Protein AF-A0A9D6T2X5-F1 (afdb_monomer)

Structure (mmCIF, N/CA/C/O backbone):
data_AF-A0A9D6T2X5-F1
#
_entry.id   AF-A0A9D6T2X5-F1
#
loop_
_atom_site.group_PDB
_atom_site.id
_atom_site.type_symbol
_atom_site.label_atom_id
_atom_site.label_alt_id
_atom_site.label_comp_id
_atom_site.label_asym_id
_atom_site.label_entity_id
_atom_site.label_seq_id
_atom_site.pdbx_PDB_ins_code
_atom_site.Cartn_x
_atom_site.Cartn_y
_atom_site.Cartn_z
_atom_site.occupancy
_atom_site.B_iso_or_equiv
_atom_site.auth_seq_id
_atom_site.auth_comp_id
_atom_site.auth_asym_id
_atom_site.auth_atom_id
_atom_site.pdbx_PDB_model_num
ATOM 1 N N . MET A 1 1 ? 42.613 9.025 -5.658 1.00 36.88 1 MET A N 1
ATOM 2 C CA . MET A 1 1 ? 41.159 9.106 -5.408 1.00 36.88 1 MET A CA 1
ATOM 3 C C . MET A 1 1 ? 40.794 7.861 -4.626 1.00 36.88 1 MET A C 1
ATOM 5 O O . MET A 1 1 ? 41.108 6.795 -5.135 1.00 36.88 1 MET A O 1
ATOM 9 N N . PRO A 1 2 ? 40.295 7.964 -3.385 1.00 34.78 2 PRO A N 1
ATOM 10 C CA . PRO A 1 2 ? 39.997 6.781 -2.594 1.00 34.78 2 PRO A CA 1
ATOM 11 C C . PRO A 1 2 ? 38.711 6.138 -3.120 1.00 34.78 2 PRO A C 1
ATOM 13 O O . PRO A 1 2 ? 37.698 6.815 -3.297 1.00 34.78 2 PRO A O 1
ATOM 16 N N . GLU A 1 3 ? 38.809 4.844 -3.408 1.00 39.25 3 GLU A N 1
ATOM 17 C CA . GLU A 1 3 ? 37.700 3.942 -3.699 1.00 39.25 3 GLU A CA 1
ATOM 18 C C . GLU A 1 3 ? 36.730 3.949 -2.514 1.00 39.25 3 GLU A C 1
ATOM 20 O O . GLU A 1 3 ? 37.114 3.687 -1.373 1.00 39.25 3 GLU A O 1
ATOM 25 N N . LEU A 1 4 ? 35.471 4.293 -2.778 1.00 42.03 4 LEU A N 1
ATOM 26 C CA . LEU A 1 4 ? 34.394 4.115 -1.817 1.00 42.03 4 LEU A CA 1
ATOM 27 C C . LEU A 1 4 ? 33.860 2.691 -1.984 1.00 42.03 4 LEU A C 1
ATOM 29 O O . LEU A 1 4 ? 33.017 2.433 -2.836 1.00 42.03 4 LEU A O 1
ATOM 33 N N . GLU A 1 5 ? 34.361 1.773 -1.158 1.00 43.25 5 GLU A N 1
ATOM 34 C CA . GLU A 1 5 ? 33.657 0.533 -0.827 1.00 43.25 5 GLU A CA 1
ATOM 35 C C . GLU A 1 5 ? 32.268 0.889 -0.268 1.00 43.25 5 GLU A C 1
ATOM 37 O O . GLU A 1 5 ? 32.157 1.588 0.743 1.00 43.25 5 GLU A O 1
ATOM 42 N N . GLY A 1 6 ? 31.194 0.446 -0.936 1.00 37.31 6 GLY A N 1
ATOM 43 C CA . GLY A 1 6 ? 29.872 1.026 -0.702 1.00 37.31 6 GLY A CA 1
ATOM 44 C C . GLY A 1 6 ? 28.657 0.188 -1.096 1.00 37.31 6 GLY A C 1
ATOM 45 O O . GLY A 1 6 ? 27.755 0.705 -1.736 1.00 37.31 6 GLY A O 1
ATOM 46 N N . THR A 1 7 ? 28.523 -1.021 -0.533 1.00 40.22 7 THR A N 1
ATOM 47 C CA . THR A 1 7 ? 27.241 -1.745 -0.331 1.00 40.22 7 THR A CA 1
ATOM 48 C C . THR A 1 7 ? 26.582 -2.343 -1.588 1.00 40.22 7 THR A C 1
ATOM 50 O O . THR A 1 7 ? 26.650 -1.791 -2.674 1.00 40.22 7 THR A O 1
ATOM 53 N N . GLY A 1 8 ? 25.898 -3.489 -1.455 1.00 48.00 8 GLY A N 1
ATOM 54 C CA . GLY A 1 8 ? 25.324 -4.291 -2.560 1.00 48.00 8 GLY A CA 1
ATOM 55 C C . GLY A 1 8 ? 24.258 -3.629 -3.462 1.00 48.00 8 GLY A C 1
ATOM 56 O O . GLY A 1 8 ? 23.512 -4.333 -4.146 1.00 48.00 8 GLY A O 1
ATOM 57 N N . GLY A 1 9 ? 24.148 -2.298 -3.455 1.00 53.38 9 GLY A N 1
ATOM 58 C CA . GLY A 1 9 ? 23.532 -1.514 -4.520 1.00 53.38 9 GLY A CA 1
ATOM 59 C C . GLY A 1 9 ? 24.382 -1.513 -5.792 1.00 53.38 9 GLY A C 1
ATOM 60 O O . GLY A 1 9 ? 23.822 -1.717 -6.867 1.00 53.38 9 GLY A O 1
ATOM 61 N N . ASP A 1 10 ? 25.708 -1.393 -5.679 1.00 62.25 10 ASP A N 1
ATOM 62 C CA . ASP A 1 10 ? 26.604 -1.231 -6.835 1.00 62.25 10 ASP A CA 1
ATOM 63 C C . ASP A 1 10 ? 26.553 -2.427 -7.790 1.00 62.25 10 ASP A C 1
ATOM 65 O O . ASP A 1 10 ? 26.394 -2.253 -8.993 1.00 62.25 10 ASP A O 1
ATOM 69 N N . GLU A 1 11 ? 26.542 -3.659 -7.277 1.00 70.81 11 GLU A N 1
ATOM 70 C CA . GLU A 1 11 ? 26.411 -4.854 -8.124 1.00 70.81 11 GLU A CA 1
ATOM 71 C C . GLU A 1 11 ? 25.080 -4.903 -8.888 1.00 70.81 11 GLU A C 1
ATOM 73 O O . GLU A 1 11 ? 25.030 -5.335 -10.042 1.00 70.81 11 GLU A O 1
ATOM 78 N N . LYS A 1 12 ? 23.982 -4.454 -8.265 1.00 69.75 12 LYS A N 1
ATOM 79 C CA . LYS A 1 12 ? 22.665 -4.418 -8.917 1.00 69.75 12 LYS A CA 1
ATOM 80 C C . LYS A 1 12 ? 22.595 -3.320 -9.969 1.00 69.75 12 LYS A C 1
ATOM 82 O O . LYS A 1 12 ? 21.988 -3.555 -11.013 1.00 69.75 12 LYS A O 1
ATOM 87 N N . TYR A 1 13 ? 23.204 -2.165 -9.706 1.00 71.50 13 TYR A N 1
ATOM 88 C CA . TYR A 1 13 ? 23.301 -1.072 -10.669 1.00 71.50 13 TYR A CA 1
ATOM 89 C C . TYR A 1 13 ? 24.177 -1.461 -11.858 1.00 71.50 13 TYR A C 1
ATOM 91 O O . TYR A 1 13 ? 23.723 -1.354 -12.991 1.00 71.50 13 TYR A O 1
ATOM 99 N N . VAL A 1 14 ? 25.348 -2.052 -11.621 1.00 79.44 14 VAL A N 1
ATOM 100 C CA . VAL A 1 14 ? 26.235 -2.553 -12.683 1.00 79.44 14 VAL A CA 1
ATOM 101 C C . VAL A 1 14 ? 25.545 -3.640 -13.516 1.00 79.44 14 VAL A C 1
ATOM 103 O O . VAL A 1 14 ? 25.600 -3.630 -14.746 1.00 79.44 14 VAL A O 1
ATOM 106 N N . ALA A 1 15 ? 24.828 -4.570 -12.876 1.00 82.50 15 ALA A N 1
ATOM 107 C CA . ALA A 1 15 ? 24.058 -5.590 -13.588 1.00 82.50 15 ALA A CA 1
ATOM 108 C C . ALA A 1 15 ? 22.872 -5.007 -14.378 1.00 82.50 15 ALA A C 1
ATOM 110 O O . ALA A 1 15 ? 22.488 -5.563 -15.411 1.00 82.50 15 ALA A O 1
ATOM 111 N N . TYR A 1 16 ? 22.272 -3.918 -13.892 1.00 81.25 16 TYR A N 1
ATOM 112 C CA . TYR A 1 16 ? 21.217 -3.189 -14.589 1.00 81.25 16 TYR A CA 1
ATOM 113 C C . TYR A 1 16 ? 21.772 -2.465 -15.816 1.00 81.25 16 TYR A C 1
ATOM 115 O O . TYR A 1 16 ? 21.277 -2.707 -16.913 1.00 81.25 16 TYR A O 1
ATOM 123 N N . GLU A 1 17 ? 22.829 -1.668 -15.658 1.00 83.62 17 GLU A N 1
ATOM 124 C CA . GLU A 1 17 ? 23.480 -0.946 -16.756 1.00 83.62 17 GLU A CA 1
ATOM 125 C C . GLU A 1 17 ? 23.936 -1.899 -17.855 1.00 83.62 17 GLU A C 1
ATOM 127 O O . GLU A 1 17 ? 23.656 -1.666 -19.029 1.00 83.62 17 GLU A O 1
ATOM 132 N N . LYS A 1 18 ? 24.535 -3.037 -17.482 1.00 86.50 18 LYS A N 1
ATOM 133 C CA . LYS A 1 18 ? 24.915 -4.074 -18.445 1.00 86.50 18 LYS A CA 1
ATOM 134 C C . LYS A 1 18 ? 23.712 -4.587 -19.245 1.00 86.50 18 LYS A C 1
ATOM 136 O O . LYS A 1 18 ? 23.790 -4.692 -20.464 1.00 86.50 18 LYS A O 1
ATOM 141 N N . LYS A 1 19 ? 22.585 -4.871 -18.582 1.00 84.69 19 LYS A N 1
ATOM 142 C CA . LYS A 1 19 ? 21.354 -5.319 -19.259 1.00 84.69 19 LYS A CA 1
ATOM 143 C C . LYS A 1 19 ? 20.727 -4.238 -20.131 1.00 84.69 19 LYS A C 1
ATOM 145 O O . LYS A 1 19 ? 20.149 -4.569 -21.159 1.00 84.69 19 LYS A O 1
ATOM 150 N N . VAL A 1 20 ? 20.794 -2.975 -19.720 1.00 85.81 20 VAL A N 1
ATOM 151 C CA . VAL A 1 20 ? 20.298 -1.851 -20.523 1.00 85.81 20 VAL A CA 1
ATOM 152 C C . VAL A 1 20 ? 21.162 -1.685 -21.770 1.00 85.81 20 VAL A C 1
ATOM 154 O O . VAL A 1 20 ? 20.612 -1.625 -22.865 1.00 85.81 20 VAL A O 1
ATOM 157 N N . ALA A 1 21 ? 22.488 -1.729 -21.631 1.00 86.62 21 ALA A N 1
ATOM 158 C CA . ALA A 1 21 ? 23.434 -1.634 -22.743 1.00 86.62 21 ALA A CA 1
ATOM 159 C C . ALA A 1 21 ? 23.305 -2.785 -23.763 1.00 86.62 21 ALA A C 1
ATOM 161 O O . ALA A 1 21 ? 23.607 -2.603 -24.938 1.00 86.62 21 ALA A O 1
ATOM 162 N N . GLU A 1 22 ? 22.826 -3.962 -23.345 1.00 89.06 22 GLU A N 1
ATOM 163 C CA . GLU A 1 22 ? 22.507 -5.077 -24.252 1.00 89.06 22 GLU A CA 1
ATOM 164 C C . GLU A 1 22 ? 21.254 -4.820 -25.115 1.00 89.06 22 GLU A C 1
ATOM 166 O O . GLU A 1 22 ? 21.098 -5.431 -26.173 1.00 89.06 22 GLU A O 1
ATOM 171 N N . ILE A 1 23 ? 20.342 -3.951 -24.667 1.00 87.94 23 ILE A N 1
ATOM 172 C CA . ILE A 1 23 ? 19.021 -3.734 -25.283 1.00 87.94 23 ILE A CA 1
ATOM 173 C C . ILE A 1 23 ? 18.960 -2.391 -26.027 1.00 87.94 23 ILE A C 1
ATOM 175 O O . ILE A 1 23 ? 18.290 -2.280 -27.056 1.00 87.94 23 ILE A O 1
ATOM 179 N N . VAL A 1 24 ? 19.626 -1.364 -25.499 1.00 88.44 24 VAL A N 1
ATOM 180 C CA . VAL A 1 24 ? 19.543 0.023 -25.964 1.00 88.44 24 VAL A CA 1
ATOM 181 C C . VAL A 1 24 ? 20.766 0.353 -26.830 1.00 88.44 24 VAL A C 1
ATOM 183 O O . VAL A 1 24 ? 21.895 0.185 -26.368 1.00 88.44 24 VAL A O 1
ATOM 186 N N . PRO A 1 25 ? 20.584 0.829 -28.078 1.00 87.81 25 PRO A N 1
ATOM 187 C CA . PRO A 1 25 ? 21.696 1.206 -28.945 1.00 87.81 25 PRO A CA 1
ATOM 188 C C . PRO A 1 25 ? 22.546 2.343 -28.350 1.00 87.81 25 PRO A C 1
ATOM 190 O O . PRO A 1 25 ? 21.984 3.282 -27.778 1.00 87.81 25 PRO A O 1
ATOM 193 N N . PRO A 1 26 ? 23.880 2.331 -28.539 1.00 85.19 26 P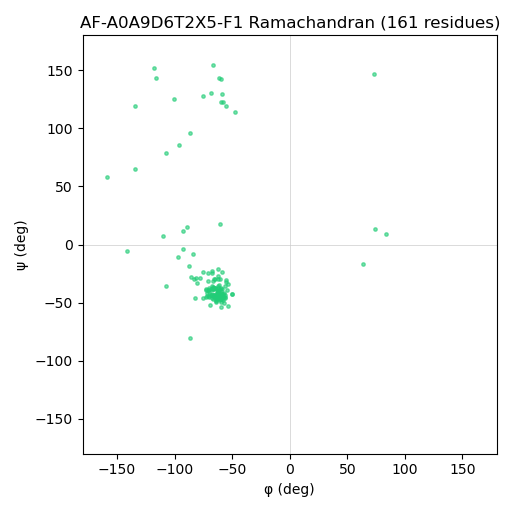RO A N 1
ATOM 194 C CA . PRO A 1 26 ? 24.736 3.433 -28.111 1.00 85.19 26 PRO A CA 1
ATOM 195 C C . PRO A 1 26 ? 24.316 4.742 -28.791 1.00 85.19 26 PRO A C 1
ATOM 197 O O . PRO A 1 26 ? 24.184 4.789 -30.013 1.00 85.19 26 PRO A O 1
ATOM 200 N N . GLY A 1 27 ? 24.121 5.805 -28.008 1.00 86.06 27 GLY A N 1
ATOM 201 C CA . GLY A 1 27 ? 23.728 7.123 -28.522 1.00 86.06 27 GLY A CA 1
ATOM 202 C C . GLY A 1 27 ? 22.226 7.313 -28.767 1.00 86.06 27 GLY A C 1
ATOM 203 O O . GLY A 1 27 ? 21.849 8.330 -29.345 1.00 86.06 27 GLY A O 1
ATOM 204 N N . ALA A 1 28 ? 21.374 6.375 -28.334 1.00 85.69 28 ALA A N 1
ATOM 205 C CA . ALA A 1 28 ? 19.928 6.587 -28.304 1.00 85.69 28 ALA A CA 1
ATOM 206 C C . ALA A 1 28 ? 19.567 7.792 -27.415 1.00 85.69 28 ALA A C 1
ATOM 208 O O . ALA A 1 28 ? 20.166 8.006 -26.361 1.00 85.69 28 ALA A O 1
ATOM 209 N N . SER A 1 29 ? 18.568 8.572 -27.828 1.00 91.69 29 SER A N 1
ATOM 210 C CA . SER A 1 29 ? 18.019 9.633 -26.975 1.00 91.69 29 SER A CA 1
ATOM 211 C C . SER A 1 29 ? 17.303 9.045 -25.749 1.00 91.69 29 SER A C 1
ATOM 213 O O . SER A 1 29 ? 16.762 7.942 -25.820 1.00 91.69 29 SER A O 1
ATOM 215 N N . GLU A 1 30 ? 17.196 9.796 -24.644 1.00 85.81 30 GLU A N 1
ATOM 216 C CA . GLU A 1 30 ? 16.472 9.352 -23.430 1.00 85.81 30 GLU A CA 1
ATOM 217 C C . GLU A 1 30 ? 15.026 8.902 -23.730 1.00 85.81 30 GLU A C 1
ATOM 219 O O . GLU A 1 30 ? 14.485 7.968 -23.125 1.00 85.81 30 GLU A O 1
ATOM 224 N N . MET A 1 31 ? 14.387 9.552 -24.710 1.00 87.06 31 MET A N 1
ATOM 225 C CA . MET A 1 31 ? 13.043 9.201 -25.162 1.00 87.06 31 MET A CA 1
ATOM 226 C C . MET A 1 31 ? 13.018 7.866 -25.922 1.00 87.06 31 MET A C 1
ATOM 228 O O . MET A 1 31 ? 12.070 7.091 -25.771 1.00 87.06 31 MET A O 1
ATOM 232 N N . GLU A 1 32 ? 14.027 7.587 -26.746 1.00 88.19 32 GLU A N 1
ATOM 233 C CA . GLU A 1 32 ? 14.157 6.311 -27.456 1.00 88.19 32 GLU A CA 1
ATOM 234 C C . GLU A 1 32 ? 14.485 5.173 -26.497 1.00 88.19 32 GLU A C 1
ATOM 236 O O . GLU A 1 32 ? 13.829 4.132 -26.561 1.00 88.19 32 GLU A O 1
ATOM 241 N N . GLU A 1 33 ? 15.408 5.392 -25.560 1.00 87.56 33 GLU A N 1
ATOM 242 C CA . GLU A 1 33 ? 15.716 4.452 -24.483 1.00 87.56 33 GLU A CA 1
ATOM 243 C C . GLU A 1 33 ? 14.443 4.067 -23.718 1.00 87.56 33 GLU A C 1
ATOM 245 O O . GLU A 1 33 ? 14.092 2.886 -23.634 1.00 87.56 33 GLU A O 1
ATOM 250 N N . SER A 1 34 ? 13.681 5.062 -23.255 1.00 87.12 34 SER A N 1
ATOM 251 C CA . SER A 1 34 ? 12.431 4.839 -22.520 1.00 87.12 34 SER A CA 1
ATOM 252 C C . SER A 1 34 ? 11.420 4.006 -23.318 1.00 87.12 34 SER A C 1
ATOM 254 O O . SER A 1 34 ? 10.780 3.101 -22.775 1.00 87.12 34 SER A O 1
ATOM 256 N N . ARG A 1 35 ? 11.277 4.268 -24.626 1.00 89.69 35 ARG A N 1
ATOM 257 C CA . ARG A 1 35 ? 10.369 3.509 -25.507 1.00 89.69 35 ARG A CA 1
ATOM 258 C C . ARG A 1 35 ? 10.832 2.070 -25.716 1.00 89.69 35 ARG A C 1
ATOM 260 O O . ARG A 1 35 ? 10.000 1.159 -25.700 1.00 89.69 35 ARG A O 1
ATOM 267 N N . ILE A 1 36 ? 12.131 1.862 -25.920 1.00 91.31 36 ILE A N 1
ATOM 268 C CA . ILE A 1 36 ? 12.725 0.535 -26.120 1.00 91.31 36 ILE A CA 1
ATOM 269 C C . ILE A 1 36 ? 12.550 -0.306 -24.851 1.00 91.31 36 ILE A C 1
ATOM 271 O O . ILE A 1 36 ? 12.021 -1.419 -24.922 1.00 91.31 36 ILE A O 1
ATOM 275 N N . LEU A 1 37 ? 12.899 0.249 -23.688 1.00 89.50 37 LEU A N 1
ATOM 276 C CA . LEU A 1 37 ? 12.762 -0.424 -22.397 1.00 89.50 37 LEU A CA 1
ATOM 277 C C . LEU A 1 37 ? 11.300 -0.741 -22.064 1.00 89.50 37 LEU A C 1
ATOM 279 O O . LEU A 1 37 ? 11.003 -1.851 -21.620 1.00 89.50 37 LEU A O 1
ATOM 283 N N . ALA A 1 38 ? 10.366 0.179 -22.332 1.00 88.38 38 ALA A N 1
ATOM 284 C CA . ALA A 1 38 ? 8.939 -0.072 -22.131 1.00 88.38 38 ALA A CA 1
ATOM 285 C C . ALA A 1 38 ? 8.432 -1.227 -23.009 1.00 88.38 38 ALA A C 1
ATOM 287 O O . ALA A 1 38 ? 7.722 -2.115 -22.529 1.00 88.38 38 ALA A O 1
ATOM 288 N N . ARG A 1 39 ? 8.826 -1.254 -24.289 1.00 91.81 39 ARG A N 1
ATOM 289 C CA . ARG A 1 39 ? 8.431 -2.312 -25.229 1.00 91.81 39 ARG A CA 1
ATOM 290 C C . ARG A 1 39 ? 8.974 -3.675 -24.811 1.00 91.81 39 ARG A C 1
ATOM 292 O O . ARG A 1 3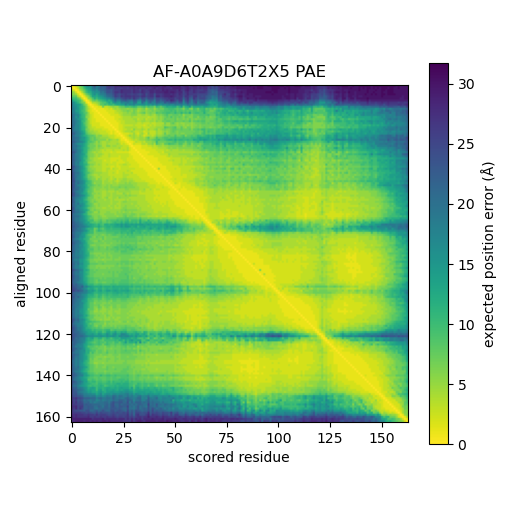9 ? 8.238 -4.662 -24.847 1.00 91.81 39 ARG A O 1
ATOM 299 N N . GLU A 1 40 ? 10.236 -3.729 -24.403 1.00 90.62 40 GLU A N 1
ATOM 300 C CA . GLU A 1 40 ? 10.868 -4.960 -23.929 1.00 90.62 40 GLU A CA 1
ATOM 301 C C . GLU A 1 40 ? 10.275 -5.419 -22.588 1.00 90.62 40 GLU A C 1
ATOM 303 O O . GLU A 1 40 ? 10.006 -6.605 -22.397 1.00 90.62 40 GLU A O 1
ATOM 308 N N . GLY A 1 41 ? 9.956 -4.481 -21.691 1.00 88.56 41 GLY A N 1
ATOM 309 C CA . GLY A 1 41 ? 9.229 -4.753 -20.453 1.00 88.56 41 GLY A CA 1
ATOM 310 C C . GLY A 1 41 ? 7.877 -5.420 -20.712 1.00 88.56 41 GLY A C 1
ATOM 311 O O . GLY A 1 41 ? 7.604 -6.487 -20.162 1.00 88.56 41 GLY A O 1
ATOM 312 N N . ILE A 1 42 ? 7.062 -4.853 -21.608 1.00 91.12 42 ILE A N 1
ATOM 313 C CA . ILE A 1 42 ? 5.765 -5.431 -21.997 1.00 91.12 42 ILE A CA 1
ATOM 314 C C . ILE A 1 42 ? 5.951 -6.825 -22.602 1.00 91.12 42 ILE A C 1
ATOM 316 O O . ILE A 1 42 ? 5.249 -7.760 -22.214 1.00 91.12 42 ILE A O 1
ATOM 320 N N . ARG A 1 43 ? 6.922 -6.999 -23.509 1.00 92.56 43 ARG A N 1
ATOM 321 C CA . ARG A 1 43 ? 7.217 -8.304 -24.117 1.00 92.56 43 ARG A CA 1
ATOM 322 C C . ARG A 1 43 ? 7.525 -9.362 -23.054 1.00 92.56 43 ARG A C 1
ATOM 324 O O . ARG A 1 43 ? 6.982 -10.461 -23.126 1.00 92.56 43 ARG A O 1
ATOM 331 N N . ARG A 1 44 ? 8.347 -9.035 -22.052 1.00 89.38 44 ARG A N 1
ATOM 332 C CA . ARG A 1 44 ? 8.690 -9.957 -20.956 1.00 89.38 44 ARG A CA 1
ATOM 333 C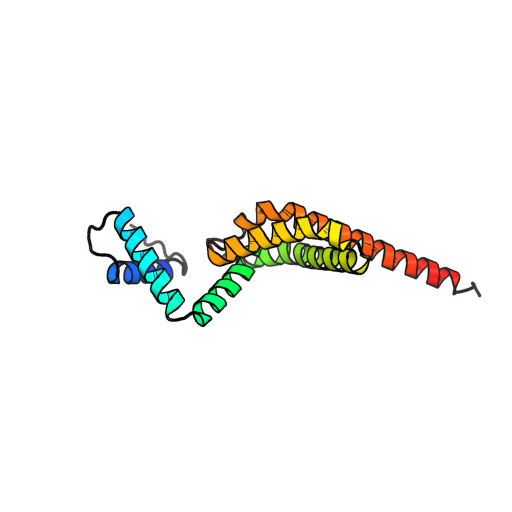 C . ARG A 1 44 ? 7.504 -10.279 -20.055 1.00 89.38 44 ARG A C 1
ATOM 335 O O . ARG A 1 44 ? 7.377 -11.423 -19.630 1.00 89.38 44 ARG A O 1
ATOM 342 N N . ILE A 1 45 ? 6.631 -9.307 -19.788 1.00 90.88 45 ILE A N 1
ATOM 343 C CA . ILE A 1 45 ? 5.399 -9.531 -19.014 1.00 90.88 45 ILE A CA 1
ATOM 344 C C . ILE A 1 45 ? 4.491 -10.526 -19.741 1.00 90.88 45 ILE A C 1
ATOM 346 O O . ILE A 1 45 ? 4.010 -11.472 -19.124 1.00 90.88 45 ILE A O 1
ATOM 350 N N . VAL A 1 46 ? 4.306 -10.347 -21.053 1.00 93.56 46 VAL A N 1
ATOM 351 C CA . VAL A 1 46 ? 3.488 -11.246 -21.882 1.00 93.56 46 VAL A CA 1
ATOM 352 C C . VAL A 1 46 ? 4.120 -12.638 -21.995 1.00 93.56 46 VAL A C 1
ATOM 354 O O . VAL A 1 46 ? 3.405 -13.634 -21.937 1.00 93.56 46 VAL A O 1
ATOM 357 N N . ALA A 1 47 ? 5.449 -12.727 -22.106 1.00 94.62 47 ALA A N 1
ATOM 358 C CA . ALA A 1 47 ? 6.163 -14.003 -22.174 1.00 94.62 47 ALA A CA 1
ATOM 359 C C . ALA A 1 47 ? 6.171 -14.772 -20.837 1.00 94.62 47 ALA A C 1
ATOM 361 O O . ALA A 1 47 ? 6.173 -16.003 -20.830 1.00 94.62 47 ALA A O 1
ATOM 362 N N . HIS A 1 48 ? 6.170 -14.066 -19.701 1.00 93.06 48 HIS A N 1
ATOM 363 C CA . HIS A 1 48 ? 6.280 -14.656 -18.363 1.00 93.06 48 HIS A CA 1
ATOM 364 C C . HIS A 1 48 ? 5.256 -14.068 -17.374 1.00 93.06 48 HIS A C 1
ATOM 366 O O . HIS A 1 48 ? 5.640 -13.463 -16.363 1.00 93.06 48 HIS A O 1
ATOM 372 N N . PRO A 1 49 ? 3.946 -14.288 -17.593 1.00 91.94 49 PRO A N 1
ATOM 373 C CA . PRO A 1 49 ? 2.892 -13.662 -16.794 1.00 91.94 49 PRO A CA 1
ATOM 3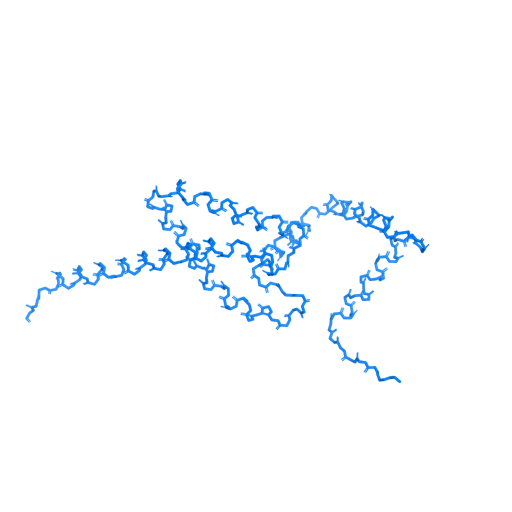74 C C . PRO A 1 49 ? 2.972 -14.049 -15.313 1.00 91.94 49 PRO A C 1
ATOM 376 O O . PRO A 1 49 ? 2.829 -13.199 -14.438 1.00 91.94 49 PRO A O 1
ATOM 379 N N . LEU A 1 50 ? 3.291 -15.311 -15.007 1.00 93.19 50 LEU A N 1
ATOM 380 C CA . LEU A 1 50 ? 3.425 -15.772 -13.622 1.00 93.19 50 LEU A CA 1
ATOM 381 C C . LEU A 1 50 ? 4.618 -15.118 -12.904 1.00 93.19 50 LEU A C 1
ATOM 383 O O . LEU A 1 50 ? 4.532 -14.788 -11.720 1.00 93.19 50 LEU A O 1
ATOM 387 N N . GLY A 1 51 ? 5.718 -14.887 -13.627 1.00 90.06 51 GLY A N 1
ATOM 388 C CA . GLY A 1 51 ? 6.878 -14.167 -13.103 1.00 90.06 51 GLY A CA 1
ATOM 389 C C . GLY A 1 51 ? 6.527 -12.722 -12.753 1.00 90.06 51 GLY A C 1
ATOM 390 O O . GLY A 1 51 ? 6.917 -12.229 -11.693 1.00 90.06 51 GLY A O 1
ATOM 391 N N . TYR A 1 52 ? 5.719 -12.076 -13.595 1.00 89.06 52 TYR A N 1
ATOM 392 C CA . TYR A 1 52 ? 5.211 -10.738 -13.323 1.00 89.06 52 TYR A CA 1
ATOM 393 C C . TYR A 1 52 ? 4.259 -10.703 -12.123 1.00 89.06 52 TYR A C 1
ATOM 395 O O . TYR A 1 52 ? 4.423 -9.850 -11.257 1.00 89.06 52 TYR A O 1
ATOM 403 N N . VAL A 1 53 ? 3.326 -11.654 -12.007 1.00 90.62 53 VAL A N 1
ATOM 404 C CA . VAL A 1 53 ? 2.433 -11.755 -10.838 1.00 90.62 53 VAL A CA 1
ATOM 405 C C . VAL A 1 53 ? 3.242 -11.912 -9.550 1.00 90.62 53 VAL A C 1
ATOM 407 O O . VAL A 1 53 ? 2.998 -11.198 -8.579 1.00 90.62 53 VAL A O 1
ATOM 410 N N . ARG A 1 54 ? 4.264 -12.777 -9.539 1.00 90.62 54 ARG A N 1
ATOM 411 C CA . ARG A 1 54 ? 5.162 -12.924 -8.383 1.00 90.62 54 ARG A CA 1
ATOM 412 C C . ARG A 1 54 ? 5.862 -11.608 -8.040 1.00 90.62 54 ARG A C 1
ATOM 414 O O . ARG A 1 54 ? 5.931 -11.242 -6.868 1.00 90.62 54 ARG A O 1
ATOM 421 N N . LEU A 1 55 ? 6.362 -10.890 -9.045 1.00 88.38 55 LEU A N 1
ATOM 422 C CA . LEU A 1 55 ? 6.996 -9.587 -8.851 1.00 88.38 55 LEU A CA 1
ATOM 423 C C . LEU A 1 55 ? 6.007 -8.552 -8.297 1.00 88.38 55 LEU A C 1
ATOM 425 O O . LEU A 1 55 ? 6.350 -7.832 -7.362 1.00 88.38 55 LEU A O 1
ATOM 429 N N . ALA A 1 56 ? 4.786 -8.505 -8.830 1.00 87.94 56 ALA A N 1
ATOM 430 C CA . ALA A 1 56 ? 3.721 -7.626 -8.363 1.00 87.94 56 ALA A CA 1
ATOM 431 C C . ALA A 1 56 ? 3.343 -7.924 -6.906 1.00 87.94 56 ALA A C 1
ATOM 433 O O . ALA A 1 56 ? 3.179 -6.992 -6.129 1.00 87.94 56 ALA A O 1
ATOM 434 N N . MET A 1 57 ? 3.301 -9.194 -6.490 1.00 89.12 57 MET A N 1
ATOM 435 C CA . MET A 1 57 ? 3.062 -9.569 -5.089 1.00 89.12 57 MET A CA 1
ATOM 436 C C . MET A 1 57 ? 4.194 -9.109 -4.164 1.00 89.12 57 MET A C 1
ATOM 438 O O . MET A 1 57 ? 3.938 -8.546 -3.101 1.00 89.12 57 MET A O 1
ATOM 442 N N . VAL A 1 58 ? 5.454 -9.278 -4.578 1.00 89.44 58 VAL A N 1
ATOM 443 C CA . VAL A 1 58 ? 6.606 -8.761 -3.818 1.00 89.44 58 VAL A CA 1
ATOM 444 C C . VAL A 1 58 ? 6.534 -7.238 -3.703 1.00 89.44 58 VAL A C 1
ATOM 446 O O . VAL A 1 58 ? 6.739 -6.690 -2.621 1.00 89.44 58 VAL A O 1
ATOM 449 N N . LYS A 1 59 ? 6.193 -6.547 -4.794 1.00 87.88 59 LYS A N 1
ATOM 450 C CA . LYS A 1 59 ? 5.969 -5.098 -4.817 1.00 87.88 59 LYS A CA 1
ATOM 451 C C . LYS A 1 59 ? 4.798 -4.680 -3.920 1.00 87.88 59 LYS A C 1
ATOM 453 O O . LYS A 1 59 ? 4.928 -3.718 -3.177 1.00 87.88 59 LYS A O 1
ATOM 458 N N . ALA A 1 60 ? 3.695 -5.422 -3.922 1.00 88.00 60 ALA A N 1
ATOM 459 C CA . ALA A 1 60 ? 2.523 -5.156 -3.091 1.00 88.00 60 ALA A CA 1
ATOM 460 C C . ALA A 1 60 ? 2.842 -5.247 -1.593 1.00 88.00 60 ALA A C 1
ATOM 462 O O . ALA A 1 60 ? 2.319 -4.472 -0.798 1.00 88.00 60 ALA A O 1
ATOM 463 N N . VAL A 1 61 ? 3.725 -6.164 -1.203 1.00 89.00 61 VAL A N 1
ATOM 464 C CA . VAL A 1 61 ? 4.201 -6.279 0.178 1.00 89.00 61 VAL A CA 1
ATOM 465 C C . VAL A 1 61 ? 5.206 -5.160 0.493 1.00 89.00 61 VAL A C 1
ATOM 467 O O . VAL A 1 61 ? 5.051 -4.453 1.489 1.00 89.00 61 VAL A O 1
ATOM 470 N N . ARG A 1 62 ? 6.170 -4.906 -0.406 1.00 88.00 62 ARG A N 1
ATOM 471 C CA . ARG A 1 62 ? 7.139 -3.798 -0.290 1.00 88.00 62 ARG A CA 1
ATOM 472 C C . ARG A 1 62 ? 6.494 -2.412 -0.310 1.00 88.00 62 ARG A C 1
ATOM 474 O O . ARG A 1 62 ? 7.101 -1.476 0.190 1.00 88.00 62 ARG A O 1
ATOM 481 N N . PHE A 1 63 ? 5.279 -2.253 -0.826 1.00 88.69 63 PHE A N 1
ATOM 482 C CA . PHE A 1 63 ? 4.538 -0.991 -0.765 1.00 88.69 63 PHE A CA 1
ATOM 483 C C . PHE A 1 63 ? 4.379 -0.472 0.669 1.00 88.69 63 PHE A C 1
ATOM 485 O O . PHE A 1 63 ? 4.352 0.734 0.882 1.00 88.69 63 PHE A O 1
ATOM 492 N N . TRP A 1 64 ? 4.307 -1.369 1.653 1.00 89.31 64 TRP A N 1
ATOM 493 C CA . TRP A 1 64 ? 4.069 -0.988 3.041 1.00 89.31 64 TRP A CA 1
ATOM 494 C C . TRP A 1 64 ? 5.343 -0.618 3.810 1.00 89.31 64 TRP A C 1
ATOM 496 O O . TRP A 1 64 ? 5.271 0.180 4.735 1.00 89.31 64 TRP A O 1
ATOM 506 N N . TYR A 1 65 ? 6.506 -1.169 3.449 1.00 87.88 65 TYR A N 1
ATOM 507 C CA . TYR A 1 65 ? 7.739 -0.997 4.239 1.00 87.88 65 TYR A CA 1
ATOM 508 C C . TYR A 1 65 ? 9.028 -0.826 3.419 1.00 87.88 65 TYR A C 1
ATOM 510 O O . TYR A 1 65 ? 10.093 -0.590 3.982 1.00 87.88 65 TYR A O 1
ATOM 518 N N . GLY A 1 66 ? 8.971 -0.963 2.095 1.00 84.19 66 GLY A N 1
ATOM 519 C CA . GLY A 1 66 ? 10.137 -0.935 1.215 1.00 84.19 66 GLY A CA 1
ATOM 520 C C . GLY A 1 66 ? 10.790 0.447 1.154 1.00 84.19 66 GLY A C 1
ATOM 521 O O . GLY A 1 66 ? 10.121 1.444 0.892 1.00 84.19 66 GLY A O 1
ATOM 522 N N . SER A 1 67 ? 12.109 0.509 1.337 1.00 80.62 67 SER A N 1
ATOM 523 C CA . SER A 1 67 ? 12.895 1.751 1.259 1.00 80.62 67 SER A CA 1
ATOM 524 C C . SER A 1 67 ? 13.926 1.695 0.132 1.00 80.62 67 SER A C 1
ATOM 526 O O . SER A 1 67 ? 14.431 0.611 -0.157 1.00 80.62 67 SER A O 1
ATOM 528 N N . ASP A 1 68 ? 14.300 2.850 -0.432 1.00 71.00 68 ASP A N 1
ATOM 529 C CA . ASP A 1 68 ? 15.283 2.959 -1.529 1.00 71.00 68 ASP A CA 1
ATOM 530 C C . ASP A 1 68 ? 16.633 2.293 -1.190 1.00 71.00 68 ASP A C 1
ATOM 532 O O . ASP A 1 68 ? 17.224 1.618 -2.026 1.00 71.00 68 ASP A O 1
ATOM 536 N N . SER A 1 69 ? 17.100 2.419 0.056 1.00 72.06 69 SER A N 1
ATOM 537 C CA . SER A 1 69 ? 18.401 1.896 0.499 1.00 72.06 69 SER A CA 1
ATOM 538 C C . SER A 1 69 ? 18.356 0.487 1.100 1.00 72.06 69 SER A C 1
ATOM 540 O O . SER A 1 69 ? 19.388 -0.027 1.523 1.00 72.06 69 SER A O 1
ATOM 542 N N . GLY A 1 70 ? 17.173 -0.123 1.243 1.00 72.81 70 GLY A N 1
ATOM 543 C CA . GLY A 1 70 ? 16.972 -1.381 1.983 1.00 72.81 70 GLY A CA 1
ATOM 544 C C . GLY A 1 70 ? 17.280 -1.337 3.496 1.00 72.81 70 GLY A C 1
ATOM 545 O O . GLY A 1 70 ? 16.831 -2.204 4.242 1.00 72.81 70 GLY A O 1
ATOM 546 N N . ARG A 1 71 ? 18.006 -0.319 3.979 1.00 78.25 71 ARG A N 1
ATOM 547 C CA . ARG A 1 71 ? 18.565 -0.233 5.339 1.00 78.25 71 ARG A CA 1
ATOM 548 C C . ARG A 1 71 ? 17.511 -0.129 6.440 1.00 78.25 71 ARG A C 1
ATOM 550 O O . ARG A 1 71 ? 17.751 -0.582 7.554 1.00 78.25 71 ARG A O 1
ATOM 557 N N . TYR A 1 72 ? 16.361 0.467 6.137 1.00 82.31 72 TYR A N 1
ATOM 558 C CA . TYR A 1 72 ? 15.310 0.745 7.120 1.00 82.31 72 TYR A CA 1
ATOM 559 C C . TYR A 1 72 ? 14.060 -0.116 6.933 1.00 82.31 72 TYR A C 1
ATOM 561 O O . TYR A 1 72 ? 13.075 0.097 7.634 1.00 82.31 72 TYR A O 1
ATOM 569 N N . GLU A 1 73 ? 14.084 -1.104 6.032 1.00 86.25 73 GLU A N 1
ATOM 570 C CA . GLU A 1 73 ? 12.903 -1.922 5.721 1.00 86.25 73 GLU A CA 1
ATOM 571 C C . GLU A 1 73 ? 12.360 -2.656 6.948 1.00 86.25 73 GLU A C 1
ATOM 573 O O . GLU A 1 73 ? 11.153 -2.658 7.170 1.00 86.25 73 GLU A O 1
ATOM 578 N N . LEU A 1 74 ? 13.239 -3.222 7.782 1.00 86.38 74 LEU A N 1
ATOM 579 C CA . LEU A 1 74 ? 12.822 -3.915 9.003 1.00 86.38 74 LEU A CA 1
ATOM 580 C C . LEU A 1 74 ? 12.193 -2.952 10.018 1.00 86.38 74 LEU A C 1
ATOM 582 O O . LEU A 1 74 ? 11.156 -3.258 10.596 1.00 86.38 74 LEU A O 1
ATOM 586 N N . PHE A 1 75 ? 12.798 -1.779 10.218 1.00 88.06 75 PHE A N 1
ATOM 587 C CA . PHE A 1 75 ? 12.273 -0.770 11.139 1.00 88.06 75 PHE A CA 1
ATOM 588 C C . PHE A 1 75 ? 10.903 -0.254 10.679 1.00 88.06 75 PHE A C 1
ATOM 590 O O . PHE A 1 75 ? 9.962 -0.210 11.469 1.00 88.06 75 PHE A O 1
ATOM 597 N N . LEU A 1 76 ? 10.772 0.066 9.387 1.00 88.38 76 LEU A N 1
ATOM 598 C CA . LEU A 1 76 ? 9.501 0.465 8.788 1.00 88.38 76 LEU A CA 1
ATOM 599 C C . LEU A 1 76 ? 8.460 -0.647 8.920 1.00 88.38 76 LEU A C 1
ATOM 601 O O . LEU A 1 76 ? 7.341 -0.370 9.333 1.00 88.38 76 LEU A O 1
ATOM 605 N N . ALA A 1 77 ? 8.826 -1.902 8.649 1.00 89.44 77 ALA A N 1
ATOM 606 C CA . ALA A 1 77 ? 7.921 -3.035 8.795 1.00 89.44 77 ALA A CA 1
ATOM 607 C C . ALA A 1 77 ? 7.419 -3.184 10.239 1.00 89.44 77 ALA A C 1
ATOM 609 O O . ALA A 1 77 ? 6.220 -3.345 10.444 1.00 89.44 77 ALA A O 1
ATOM 610 N N . LEU A 1 78 ? 8.299 -3.071 11.238 1.00 92.06 78 LEU A N 1
ATOM 611 C CA . LEU A 1 78 ? 7.927 -3.182 12.652 1.00 92.06 78 LEU A CA 1
ATOM 612 C C . LEU A 1 78 ? 7.004 -2.051 13.118 1.00 92.06 78 LEU A C 1
ATOM 614 O O . LEU A 1 78 ? 6.090 -2.303 13.897 1.00 92.06 78 LEU A O 1
ATOM 618 N N . MET A 1 79 ? 7.211 -0.824 12.639 1.00 91.25 79 MET A N 1
ATOM 619 C CA . MET A 1 79 ? 6.334 0.310 12.959 1.00 91.25 79 MET A CA 1
ATOM 620 C C . MET A 1 79 ? 4.985 0.217 12.238 1.00 91.25 79 MET A C 1
ATOM 622 O O . MET A 1 79 ? 3.937 0.529 12.801 1.00 91.25 79 MET A O 1
ATOM 626 N N . GLN A 1 80 ? 5.004 -0.231 10.985 1.00 91.56 80 GLN A N 1
ATOM 627 C CA . GLN A 1 80 ? 3.837 -0.253 10.115 1.00 91.56 80 GLN A CA 1
ATOM 628 C C . GLN A 1 80 ? 2.918 -1.450 10.395 1.00 91.56 80 GLN A C 1
ATOM 630 O O . GLN A 1 80 ? 1.696 -1.347 10.267 1.00 91.56 80 GLN A O 1
ATOM 635 N N . PHE A 1 81 ? 3.490 -2.591 10.785 1.00 93.44 81 PHE A N 1
ATOM 636 C CA . PHE A 1 81 ? 2.759 -3.843 10.960 1.00 93.44 81 PHE A CA 1
ATOM 637 C C . PHE A 1 81 ? 1.624 -3.756 11.996 1.00 93.44 81 PHE A C 1
ATOM 639 O O . PHE A 1 81 ? 0.510 -4.147 11.646 1.00 93.44 81 PHE A O 1
ATOM 646 N N . PRO A 1 82 ? 1.813 -3.196 13.210 1.00 94.88 82 PRO A N 1
ATOM 647 C CA . PRO A 1 82 ? 0.725 -3.047 14.177 1.00 94.88 82 PRO A CA 1
ATOM 648 C C . PRO A 1 82 ? -0.431 -2.197 13.644 1.00 94.88 82 PRO A C 1
ATOM 650 O O . PRO A 1 82 ? -1.595 -2.540 13.843 1.00 94.88 82 PRO A O 1
ATOM 653 N N . ILE A 1 83 ? -0.118 -1.120 12.916 1.00 95.06 83 ILE A N 1
ATOM 654 C CA . ILE A 1 83 ? -1.118 -0.219 12.332 1.00 95.06 83 ILE A CA 1
ATOM 655 C C . ILE A 1 83 ? -1.924 -0.954 11.259 1.00 95.06 83 ILE A C 1
ATOM 657 O O . ILE A 1 83 ? -3.151 -0.879 11.253 1.00 95.06 83 ILE A O 1
ATOM 661 N N . LEU A 1 84 ? -1.259 -1.707 10.377 1.00 94.75 84 LEU A N 1
ATOM 662 C CA . LEU A 1 84 ? -1.933 -2.499 9.346 1.00 94.75 84 LEU A CA 1
ATOM 663 C C . LEU A 1 84 ? -2.778 -3.622 9.943 1.00 94.75 84 LEU A C 1
ATOM 665 O O . LEU A 1 84 ? -3.916 -3.812 9.520 1.00 94.75 84 LEU A O 1
ATOM 669 N N . ALA A 1 85 ? -2.250 -4.337 10.937 1.00 95.12 85 ALA A N 1
ATOM 670 C CA . ALA A 1 85 ? -2.967 -5.407 11.619 1.00 95.12 85 ALA A CA 1
ATOM 671 C C . ALA A 1 85 ? -4.244 -4.878 12.289 1.00 95.12 85 ALA A C 1
ATOM 673 O O . ALA A 1 85 ? -5.324 -5.436 12.089 1.00 95.12 85 ALA A O 1
ATOM 674 N N . MET A 1 86 ? -4.146 -3.760 13.017 1.00 95.25 86 MET A N 1
ATOM 675 C CA . MET A 1 86 ? -5.309 -3.111 13.626 1.00 95.25 86 MET A CA 1
ATOM 676 C C . MET A 1 86 ? -6.263 -2.534 12.576 1.00 95.25 86 MET A C 1
ATOM 678 O O . MET A 1 86 ? -7.476 -2.641 12.738 1.00 95.25 86 MET A O 1
ATOM 682 N N . GLY A 1 87 ? -5.751 -1.966 11.480 1.00 96.00 87 GLY A N 1
ATOM 683 C CA . GLY A 1 87 ? -6.562 -1.444 10.378 1.00 96.00 87 GLY A CA 1
ATOM 684 C C . GLY A 1 87 ? -7.406 -2.525 9.704 1.00 96.00 87 GLY A C 1
ATOM 685 O O . GLY A 1 87 ? -8.606 -2.340 9.497 1.00 96.00 87 GLY A O 1
ATOM 686 N N . LEU A 1 88 ? -6.803 -3.684 9.426 1.00 95.81 88 LEU A N 1
ATOM 687 C CA . LEU A 1 88 ? -7.504 -4.853 8.890 1.00 95.81 88 LEU A CA 1
ATOM 688 C C . LEU A 1 88 ? -8.549 -5.384 9.873 1.00 95.81 88 LEU A C 1
ATOM 690 O O . LEU A 1 88 ? -9.675 -5.679 9.471 1.00 95.81 88 LEU A O 1
ATOM 694 N N . LEU A 1 89 ? -8.205 -5.462 11.159 1.00 95.88 89 LEU A N 1
ATOM 695 C CA . LEU A 1 89 ? -9.135 -5.900 12.193 1.00 95.88 89 LEU A CA 1
ATOM 696 C C . LEU A 1 89 ? -10.336 -4.954 12.316 1.00 95.88 89 LEU A C 1
ATOM 698 O O . LEU A 1 89 ? -11.478 -5.410 12.326 1.00 95.88 89 LEU A O 1
ATOM 702 N N . GLY A 1 90 ? -10.101 -3.641 12.346 1.00 96.06 90 GLY A N 1
ATOM 703 C CA . GLY A 1 90 ? -11.161 -2.637 12.397 1.00 96.06 90 GLY A CA 1
ATOM 704 C C . GLY A 1 90 ? -12.068 -2.668 11.169 1.00 96.06 90 GLY A C 1
ATOM 705 O O . GLY A 1 90 ? -13.290 -2.603 11.311 1.00 96.06 90 GLY A O 1
ATOM 706 N N . ALA A 1 91 ? -11.501 -2.858 9.973 1.00 95.75 91 ALA A N 1
ATOM 707 C CA . ALA A 1 91 ? -12.285 -3.081 8.760 1.00 95.75 91 ALA A CA 1
ATOM 708 C C . ALA A 1 91 ? -13.155 -4.346 8.868 1.00 95.75 91 ALA A C 1
ATOM 710 O O . ALA A 1 91 ? -14.350 -4.296 8.570 1.00 95.75 91 ALA A O 1
ATOM 711 N N . GLY A 1 92 ? -12.584 -5.454 9.350 1.00 96.06 92 GLY A N 1
ATOM 712 C CA . GLY A 1 92 ? -13.299 -6.712 9.567 1.00 96.06 92 GLY A CA 1
ATOM 713 C C . GLY A 1 92 ? -14.460 -6.573 10.555 1.00 96.06 92 GLY A C 1
ATOM 714 O O . GLY A 1 92 ? -15.576 -6.99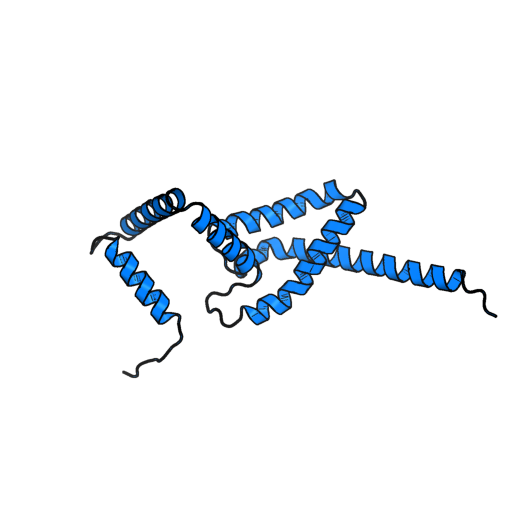4 10.253 1.00 96.06 92 GLY A O 1
ATOM 715 N N . ILE A 1 93 ? -14.237 -5.911 11.695 1.00 94.94 93 ILE A N 1
ATOM 716 C CA . ILE A 1 93 ? -15.279 -5.638 12.698 1.00 94.94 93 ILE A CA 1
ATOM 717 C C . ILE A 1 93 ? -16.385 -4.754 12.110 1.00 94.94 93 ILE A C 1
ATOM 719 O O . ILE A 1 93 ? -17.568 -5.037 12.309 1.00 94.94 93 ILE A O 1
ATOM 723 N N . ALA A 1 94 ? -16.027 -3.700 11.369 1.00 94.56 94 ALA A N 1
ATOM 724 C CA . ALA A 1 94 ? -17.007 -2.808 10.755 1.00 94.56 94 ALA A CA 1
ATOM 725 C C . ALA A 1 94 ? -17.911 -3.561 9.769 1.00 94.56 94 ALA A C 1
ATOM 727 O O . ALA A 1 94 ? -19.134 -3.405 9.801 1.00 94.56 94 ALA A O 1
ATOM 728 N N . ILE A 1 95 ? -17.321 -4.417 8.930 1.00 95.38 95 ILE A N 1
ATOM 729 C CA . ILE A 1 95 ? -18.058 -5.257 7.981 1.00 95.38 95 ILE A CA 1
ATOM 730 C C . ILE A 1 95 ? -18.959 -6.246 8.729 1.00 95.38 95 ILE A C 1
ATOM 732 O O . ILE A 1 95 ? -20.155 -6.303 8.443 1.00 95.38 95 ILE A O 1
ATOM 736 N N . ALA A 1 96 ? -18.428 -6.956 9.729 1.00 93.56 96 ALA A N 1
ATOM 737 C CA . ALA A 1 96 ? -19.179 -7.936 10.519 1.00 93.56 96 ALA A CA 1
ATOM 738 C C . ALA A 1 96 ? -20.377 -7.322 11.264 1.00 93.56 96 ALA A C 1
ATOM 740 O O . ALA A 1 96 ? -21.392 -7.982 11.466 1.00 93.56 96 ALA A O 1
ATOM 741 N N . ARG A 1 97 ? -20.294 -6.039 11.634 1.00 92.69 97 ARG A N 1
ATOM 742 C CA . ARG A 1 97 ? -21.379 -5.284 12.284 1.00 92.69 97 ARG A CA 1
ATOM 743 C C . ARG A 1 97 ? -22.328 -4.584 11.303 1.00 92.69 97 ARG A C 1
ATOM 745 O O . ARG A 1 97 ? -23.057 -3.676 11.698 1.00 92.69 97 ARG A O 1
ATOM 752 N N . GLY A 1 98 ? -22.299 -4.949 10.021 1.00 92.50 98 GLY A N 1
ATOM 753 C CA . GLY A 1 98 ? -23.199 -4.401 9.001 1.00 92.50 98 GLY A CA 1
ATOM 754 C C . GLY A 1 98 ? -22.868 -2.969 8.563 1.00 92.50 98 GLY A C 1
ATOM 755 O O . GLY A 1 98 ? -23.670 -2.326 7.890 1.00 92.50 98 GLY A O 1
ATOM 756 N N . ARG A 1 99 ? -21.682 -2.447 8.905 1.00 92.06 99 ARG A N 1
ATOM 757 C CA . ARG A 1 99 ? -21.216 -1.106 8.497 1.00 92.06 99 ARG A CA 1
ATOM 758 C C . ARG A 1 99 ? -20.388 -1.134 7.210 1.00 92.06 99 ARG A C 1
ATOM 760 O O . ARG A 1 99 ? -19.824 -0.109 6.834 1.00 92.06 99 ARG A O 1
ATOM 767 N N . GLY A 1 100 ? -20.375 -2.264 6.496 1.00 89.31 100 GLY A N 1
ATOM 768 C CA . GLY A 1 100 ? -19.614 -2.462 5.258 1.00 89.31 100 GLY A CA 1
ATOM 769 C C . GLY A 1 100 ? -19.819 -1.354 4.222 1.00 89.31 100 GLY A C 1
ATOM 770 O O . GLY A 1 100 ? -18.839 -0.834 3.705 1.00 89.31 100 GLY A O 1
ATOM 771 N N . ASN A 1 101 ? -21.056 -0.891 4.007 1.00 90.94 101 ASN A N 1
ATOM 772 C CA . ASN A 1 101 ? -21.345 0.193 3.053 1.00 90.94 101 ASN A CA 1
ATOM 773 C C . ASN A 1 101 ? -20.664 1.525 3.413 1.00 90.94 101 ASN A C 1
ATOM 775 O O . ASN A 1 101 ? -20.336 2.303 2.524 1.00 90.94 101 ASN A O 1
ATOM 779 N N . ARG A 1 102 ? -20.434 1.794 4.707 1.00 90.81 102 ARG A N 1
ATOM 780 C CA . ARG A 1 102 ? -19.721 2.997 5.173 1.00 90.81 102 ARG A CA 1
ATOM 781 C C . ARG A 1 102 ? -18.206 2.818 5.113 1.00 90.81 102 ARG A C 1
ATOM 783 O O . ARG A 1 102 ? -17.488 3.788 4.918 1.00 90.81 102 ARG A O 1
ATOM 790 N N . THR A 1 103 ? -17.728 1.587 5.275 1.00 92.25 103 THR A N 1
ATOM 791 C CA . THR A 1 103 ? -16.300 1.240 5.244 1.00 92.25 103 THR A CA 1
ATOM 792 C C . THR A 1 103 ? -15.764 1.082 3.818 1.00 92.25 103 THR A C 1
ATOM 794 O O . THR A 1 103 ? -14.590 1.348 3.562 1.00 92.25 103 THR A O 1
ATOM 797 N N . LEU A 1 104 ? -16.625 0.684 2.878 1.00 93.94 104 LEU A N 1
ATOM 798 C CA . LEU A 1 104 ? -16.263 0.344 1.504 1.00 93.94 104 LEU A CA 1
ATOM 799 C C . LEU A 1 104 ? -15.527 1.472 0.757 1.00 93.94 104 LEU A C 1
ATOM 801 O O . LEU A 1 104 ? -14.484 1.169 0.180 1.00 93.94 104 LEU A O 1
ATOM 805 N N . PRO A 1 105 ? -15.956 2.752 0.790 1.00 95.12 105 PRO A N 1
ATOM 806 C CA . PRO A 1 105 ? -15.234 3.821 0.096 1.00 95.12 105 PRO A CA 1
ATOM 807 C C . PRO A 1 105 ? -13.780 3.965 0.564 1.00 95.12 105 PRO A C 1
ATOM 809 O O . PRO A 1 105 ? -12.885 4.162 -0.254 1.00 95.12 105 PRO A O 1
ATOM 812 N N . PHE A 1 106 ? -13.518 3.801 1.865 1.00 93.94 106 PHE A N 1
ATOM 813 C CA . PHE A 1 106 ? -12.162 3.886 2.413 1.00 93.94 106 PHE A CA 1
ATOM 814 C C . PHE A 1 106 ? -11.293 2.718 1.948 1.00 93.94 106 PHE A C 1
ATOM 816 O O . PHE A 1 106 ? -10.152 2.924 1.537 1.00 93.94 106 PHE A O 1
ATOM 823 N N . LEU A 1 107 ? -11.846 1.502 1.958 1.00 94.75 107 LEU A N 1
ATOM 824 C CA . LEU A 1 107 ? -11.151 0.318 1.45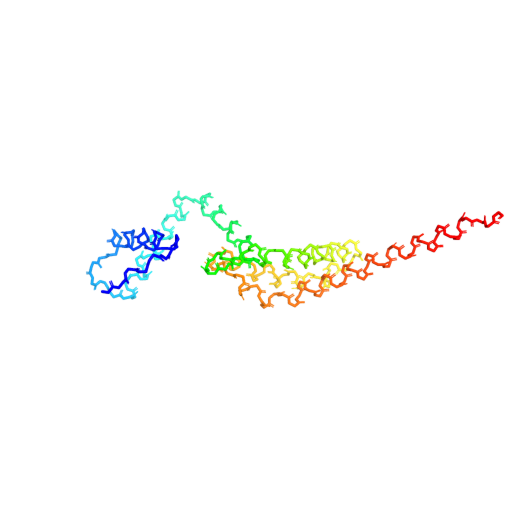5 1.00 94.75 107 LEU A CA 1
ATOM 825 C C . LEU A 1 107 ? -10.844 0.439 -0.036 1.00 94.75 107 LEU A C 1
ATOM 827 O O . LEU A 1 107 ? -9.742 0.096 -0.448 1.00 94.75 107 LEU A O 1
ATOM 831 N N . LEU A 1 108 ? -11.771 0.976 -0.832 1.00 95.44 108 LEU A N 1
ATOM 832 C CA . LEU A 1 108 ? -11.550 1.201 -2.258 1.00 95.44 108 LEU A CA 1
ATOM 833 C C . LEU A 1 108 ? -10.391 2.166 -2.507 1.00 95.44 108 LEU A C 1
ATOM 835 O O . LEU A 1 108 ? -9.555 1.881 -3.357 1.00 95.44 108 LEU A O 1
ATOM 839 N N . VAL A 1 109 ? -10.286 3.259 -1.744 1.00 95.31 109 VAL A N 1
ATOM 840 C CA . VAL A 1 109 ? -9.155 4.194 -1.863 1.00 95.31 109 VAL A CA 1
ATOM 841 C C . VAL A 1 109 ? -7.838 3.519 -1.469 1.00 95.31 109 VAL A C 1
ATOM 843 O O . VAL A 1 109 ? -6.856 3.628 -2.202 1.00 95.31 109 VAL A O 1
ATOM 846 N N . ILE A 1 110 ? -7.809 2.775 -0.357 1.00 94.81 110 ILE A N 1
ATOM 847 C CA . ILE A 1 110 ? -6.608 2.042 0.078 1.00 94.81 110 ILE A CA 1
ATOM 848 C C . ILE A 1 110 ? -6.178 1.031 -0.995 1.00 94.81 110 ILE A C 1
ATOM 850 O O . ILE A 1 110 ? -5.018 1.024 -1.402 1.00 94.81 110 ILE A O 1
ATOM 854 N N . VAL A 1 111 ? -7.111 0.215 -1.492 1.00 94.38 111 VAL A N 1
ATOM 855 C CA . VAL A 1 111 ? -6.851 -0.806 -2.519 1.00 94.38 111 VAL A CA 1
ATOM 856 C C . VAL A 1 111 ? -6.442 -0.172 -3.846 1.00 94.38 111 VAL A C 1
ATOM 858 O O . VAL A 1 111 ? -5.552 -0.697 -4.513 1.00 94.38 111 VAL A O 1
ATOM 861 N N . TYR A 1 112 ? -7.031 0.963 -4.220 1.00 93.62 112 TYR A N 1
ATOM 862 C CA . TYR A 1 112 ? -6.661 1.719 -5.415 1.00 93.62 112 TYR A CA 1
ATOM 863 C C . TYR A 1 112 ? -5.194 2.158 -5.364 1.00 93.62 112 TYR A C 1
ATOM 865 O O . TYR A 1 112 ? -4.418 1.820 -6.262 1.00 93.62 112 TYR A O 1
ATOM 873 N N . PHE A 1 113 ? -4.789 2.841 -4.286 1.00 91.81 113 PHE A N 1
ATOM 874 C CA . PHE A 1 113 ? -3.399 3.264 -4.110 1.00 91.81 113 PHE A CA 1
ATOM 875 C C . PHE A 1 113 ? -2.460 2.059 -4.047 1.00 91.81 113 PHE A C 1
ATOM 877 O O . PHE A 1 113 ? -1.441 2.048 -4.737 1.00 91.81 113 PHE A O 1
ATOM 884 N N . TRP A 1 114 ? -2.822 1.028 -3.287 1.00 91.75 114 TRP A N 1
ATOM 885 C CA . TRP A 1 114 ? -2.024 -0.185 -3.149 1.00 91.75 114 TRP A CA 1
ATOM 886 C C . TRP A 1 114 ? -1.792 -0.893 -4.491 1.00 91.75 114 TRP A C 1
ATOM 888 O O . TRP A 1 114 ? -0.656 -1.220 -4.830 1.00 91.75 114 TRP A O 1
ATOM 898 N N . THR A 1 115 ? -2.843 -1.066 -5.295 1.00 90.44 115 THR A N 1
ATOM 899 C CA . THR A 1 115 ? -2.784 -1.802 -6.569 1.00 90.44 115 THR A CA 1
ATOM 900 C C . THR A 1 115 ? -1.991 -1.042 -7.627 1.00 90.44 115 THR A C 1
ATOM 902 O O . THR A 1 115 ? -1.127 -1.624 -8.283 1.00 90.44 115 THR A O 1
ATOM 905 N N . ILE A 1 116 ? -2.228 0.267 -7.774 1.00 89.75 116 ILE A N 1
ATOM 906 C CA . ILE A 1 116 ? -1.493 1.091 -8.746 1.00 89.75 116 ILE A CA 1
ATOM 907 C C . ILE A 1 116 ? 0.009 1.062 -8.458 1.00 89.75 116 ILE A C 1
ATOM 909 O O . ILE A 1 116 ? 0.817 0.884 -9.372 1.00 89.75 116 ILE A O 1
ATOM 913 N N . HIS A 1 117 ? 0.395 1.175 -7.189 1.00 86.06 117 HIS A N 1
ATOM 914 C CA . HIS A 1 117 ? 1.803 1.197 -6.802 1.00 86.06 117 HIS A CA 1
ATOM 915 C C . HIS A 1 117 ? 2.441 -0.200 -6.801 1.00 86.06 117 HIS A C 1
ATOM 917 O O . HIS A 1 117 ? 3.621 -0.332 -7.123 1.00 86.06 117 HIS A O 1
ATOM 923 N N . ALA A 1 118 ? 1.671 -1.263 -6.550 1.00 84.00 118 ALA A N 1
ATOM 924 C CA . ALA A 1 118 ? 2.148 -2.634 -6.733 1.00 84.00 118 ALA A CA 1
ATOM 925 C C . ALA A 1 118 ? 2.541 -2.925 -8.195 1.00 84.00 118 ALA A C 1
ATOM 927 O O . ALA A 1 118 ? 3.506 -3.649 -8.449 1.00 84.00 118 ALA A O 1
ATOM 928 N N . ILE A 1 119 ? 1.827 -2.331 -9.156 1.00 82.44 119 ILE A N 1
ATOM 929 C CA . ILE A 1 119 ? 2.063 -2.500 -10.597 1.00 82.44 119 ILE A CA 1
ATOM 930 C C . ILE A 1 119 ? 3.193 -1.577 -11.083 1.00 82.44 119 ILE A C 1
ATOM 932 O O . ILE A 1 119 ? 4.102 -2.035 -11.784 1.00 82.44 119 ILE A O 1
ATOM 936 N N . ALA A 1 120 ? 3.176 -0.303 -10.678 1.00 76.50 120 ALA A N 1
ATOM 937 C CA . ALA A 1 120 ? 4.140 0.708 -11.110 1.00 76.50 120 ALA A CA 1
ATOM 938 C C . ALA A 1 120 ? 5.413 0.725 -10.238 1.00 76.50 120 ALA A C 1
ATOM 940 O O . ALA A 1 120 ? 6.441 0.139 -10.601 1.00 76.50 120 ALA A O 1
ATOM 941 N N . LEU A 1 121 ? 5.342 1.370 -9.069 1.00 70.50 121 LEU A N 1
ATOM 942 C CA . LEU A 1 121 ? 6.473 1.692 -8.195 1.00 70.50 121 LEU A CA 1
ATOM 943 C C . LEU A 1 121 ? 6.143 1.363 -6.734 1.00 70.50 121 LEU A C 1
ATOM 945 O O . LEU A 1 121 ? 5.242 1.955 -6.146 1.00 70.50 121 LEU A O 1
ATOM 949 N N . ALA A 1 122 ? 6.917 0.462 -6.128 1.00 65.44 122 ALA A N 1
ATOM 950 C CA . ALA A 1 122 ? 6.685 -0.013 -4.766 1.00 65.44 122 ALA A CA 1
ATOM 951 C C . ALA A 1 122 ? 7.721 0.540 -3.780 1.00 65.44 122 ALA A C 1
ATOM 953 O O . ALA A 1 122 ? 8.660 -0.157 -3.390 1.00 65.44 122 ALA A O 1
ATOM 954 N N . PHE A 1 123 ? 7.522 1.795 -3.376 1.00 72.00 123 PHE A N 1
ATOM 955 C CA . PHE A 1 123 ? 8.236 2.416 -2.259 1.00 72.00 123 PHE A CA 1
ATOM 956 C C . PHE A 1 123 ? 7.260 2.762 -1.135 1.00 72.00 123 PHE A C 1
ATOM 958 O O . PHE A 1 123 ? 6.155 3.235 -1.403 1.00 72.00 123 PHE A O 1
ATOM 965 N N . ALA A 1 124 ? 7.699 2.608 0.117 1.00 70.62 124 ALA A N 1
ATOM 966 C CA . ALA A 1 124 ? 6.908 2.894 1.315 1.00 70.62 124 ALA A CA 1
ATOM 967 C C . ALA A 1 124 ? 6.362 4.324 1.340 1.00 70.62 124 ALA A C 1
ATOM 969 O O . ALA A 1 124 ? 5.248 4.555 1.806 1.00 70.62 124 ALA A O 1
ATOM 970 N N . ARG A 1 125 ? 7.096 5.286 0.764 1.00 81.81 125 ARG A N 1
ATOM 971 C CA . ARG A 1 125 ? 6.655 6.687 0.656 1.00 81.81 125 ARG A CA 1
ATOM 972 C C . ARG A 1 125 ? 5.339 6.862 -0.105 1.00 81.81 125 ARG A C 1
ATOM 974 O O . ARG A 1 125 ? 4.635 7.836 0.127 1.00 81.81 125 ARG A O 1
ATOM 981 N N . TYR A 1 126 ? 4.979 5.921 -0.975 1.00 85.12 126 TYR A N 1
ATOM 982 C CA . TYR A 1 126 ? 3.721 5.978 -1.716 1.00 85.12 126 TYR A CA 1
ATOM 983 C C . TYR A 1 126 ? 2.521 5.433 -0.937 1.00 85.12 126 TYR A C 1
ATOM 985 O O . TYR A 1 126 ? 1.387 5.611 -1.374 1.00 85.12 126 TYR A O 1
ATOM 993 N N . SER A 1 127 ? 2.741 4.826 0.233 1.00 85.88 127 SER A N 1
ATOM 994 C CA . SER A 1 127 ? 1.654 4.469 1.149 1.00 85.88 127 SER A CA 1
ATOM 995 C C . SER A 1 127 ? 1.093 5.681 1.896 1.00 85.88 127 SER A C 1
ATOM 997 O O . SER A 1 127 ? -0.078 5.667 2.279 1.00 85.88 127 SER A O 1
ATOM 999 N N . VAL A 1 128 ? 1.880 6.758 2.034 1.00 89.31 128 VAL A N 1
ATOM 1000 C CA . VAL A 1 128 ? 1.559 7.957 2.830 1.00 89.31 128 VAL A CA 1
ATOM 1001 C C . VAL A 1 128 ? 0.169 8.545 2.531 1.00 89.31 128 VAL A C 1
ATOM 1003 O O . VAL A 1 128 ? -0.544 8.827 3.492 1.00 89.31 128 VAL A O 1
ATOM 1006 N N . PRO A 1 129 ? -0.301 8.662 1.271 1.00 90.81 129 PRO A N 1
ATOM 1007 C CA . PRO A 1 129 ? -1.651 9.162 0.987 1.00 90.81 129 PRO A CA 1
ATOM 1008 C C . PRO A 1 129 ? -2.778 8.258 1.513 1.00 90.81 129 PRO A C 1
ATOM 1010 O O . PRO A 1 129 ? -3.851 8.743 1.858 1.00 90.81 129 PRO A O 1
ATOM 1013 N N . SER A 1 130 ? -2.546 6.944 1.589 1.00 93.06 130 SER A N 1
ATOM 1014 C CA . SER A 1 130 ? -3.528 5.967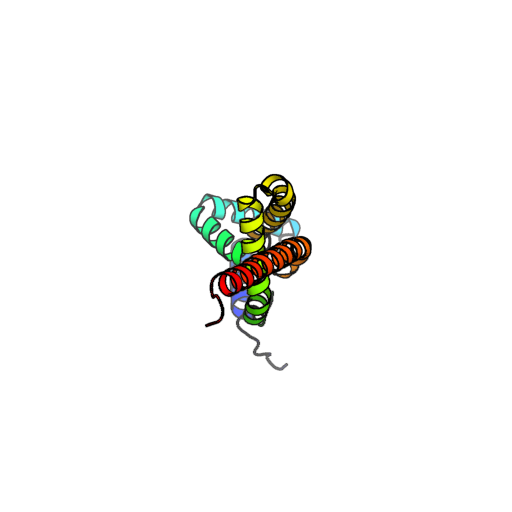 2.084 1.00 93.06 130 SER A CA 1
ATOM 1015 C C . SER A 1 130 ? -3.484 5.772 3.606 1.00 93.06 130 SER A C 1
ATOM 1017 O O . SER A 1 130 ? -4.456 5.301 4.199 1.00 93.06 130 SER A O 1
ATOM 1019 N N . MET A 1 131 ? -2.386 6.174 4.255 1.00 94.19 131 MET A N 1
ATOM 1020 C CA . MET A 1 131 ? -2.146 5.956 5.684 1.00 94.19 131 MET A CA 1
ATOM 1021 C C . MET A 1 131 ? -3.210 6.536 6.622 1.00 94.19 131 MET A C 1
ATOM 1023 O O . MET A 1 131 ? -3.609 5.816 7.538 1.00 94.19 131 MET A O 1
ATOM 1027 N N . PRO A 1 132 ? -3.732 7.762 6.420 1.00 95.88 132 PRO A N 1
ATOM 1028 C CA . PRO A 1 132 ? -4.782 8.297 7.287 1.00 95.88 132 PRO A CA 1
ATOM 1029 C C . PRO A 1 132 ? -6.021 7.395 7.352 1.00 95.88 132 PRO A C 1
ATOM 1031 O O . PRO A 1 132 ? -6.615 7.233 8.415 1.00 95.88 132 PRO A O 1
ATOM 1034 N N . LEU A 1 133 ? -6.378 6.749 6.235 1.00 96.06 133 LEU A N 1
ATOM 1035 C CA . LEU A 1 133 ? -7.521 5.837 6.168 1.00 96.06 133 LEU A CA 1
ATOM 1036 C C . LEU A 1 133 ? -7.249 4.530 6.916 1.00 96.06 133 LEU A C 1
ATOM 1038 O O . LEU A 1 133 ? -8.113 4.046 7.645 1.00 96.06 133 LEU A O 1
ATOM 1042 N N . VAL A 1 134 ? -6.040 3.980 6.774 1.00 96.19 134 VAL A N 1
ATOM 1043 C CA . VAL A 1 134 ? -5.608 2.793 7.527 1.00 96.19 134 VAL A CA 1
ATOM 1044 C C . VAL A 1 134 ? -5.617 3.084 9.028 1.00 96.19 134 VAL A C 1
ATOM 1046 O O . VAL A 1 134 ? -6.158 2.294 9.797 1.00 96.19 134 VAL A O 1
ATOM 1049 N N . ILE A 1 135 ? -5.075 4.232 9.446 1.00 96.50 135 ILE A N 1
ATOM 1050 C CA . ILE A 1 135 ? -5.039 4.660 10.852 1.00 96.50 135 ILE A CA 1
ATOM 1051 C C . ILE A 1 135 ? -6.457 4.838 11.399 1.00 96.50 135 ILE A C 1
ATOM 1053 O O . ILE A 1 135 ? -6.748 4.370 12.495 1.00 96.50 135 ILE A O 1
ATOM 1057 N N . MET A 1 136 ? -7.361 5.456 10.638 1.00 96.12 136 MET A N 1
ATOM 1058 C CA . MET A 1 136 ? -8.761 5.609 11.042 1.00 96.12 136 MET A CA 1
ATOM 1059 C C . MET A 1 136 ? -9.432 4.250 11.297 1.00 96.12 136 MET A C 1
ATOM 1061 O O . MET A 1 136 ? -10.095 4.069 12.319 1.00 96.12 136 MET A O 1
ATOM 1065 N N . LEU A 1 137 ? -9.226 3.274 10.405 1.00 96.00 137 LEU A N 1
ATOM 1066 C CA . LEU A 1 137 ? -9.724 1.909 10.594 1.00 96.00 137 LEU A CA 1
ATOM 1067 C C . LEU A 1 137 ? -9.057 1.222 11.792 1.00 96.00 137 LEU A C 1
ATOM 1069 O O . LEU A 1 137 ? -9.731 0.515 12.537 1.00 96.00 137 LEU A O 1
ATOM 1073 N N . ALA A 1 138 ? -7.765 1.463 12.014 1.00 96.69 138 ALA A N 1
ATOM 1074 C CA . ALA A 1 138 ? -7.024 0.901 13.136 1.00 96.69 138 ALA A CA 1
ATOM 1075 C C . ALA A 1 138 ? -7.563 1.400 14.480 1.00 96.69 138 ALA A C 1
ATOM 1077 O O . ALA A 1 138 ? -7.854 0.596 15.362 1.00 96.69 138 ALA A O 1
ATOM 1078 N N . VAL A 1 139 ? -7.769 2.713 14.609 1.00 96.88 139 VAL A N 1
ATOM 1079 C CA . VAL A 1 139 ? -8.357 3.335 15.803 1.00 96.88 139 VAL A CA 1
ATOM 1080 C C . VAL A 1 139 ? -9.758 2.787 16.061 1.00 96.88 139 VAL A C 1
ATOM 1082 O O . VAL A 1 139 ? -10.076 2.419 17.190 1.00 96.88 139 VAL A O 1
ATOM 1085 N N . TYR A 1 140 ? -10.577 2.663 15.015 1.00 94.81 140 TYR A N 1
ATOM 1086 C CA . TYR A 1 140 ? -11.898 2.051 15.132 1.00 94.81 140 TYR A CA 1
ATOM 1087 C C . TYR A 1 140 ? -11.821 0.607 15.659 1.00 94.81 140 TYR A C 1
ATOM 1089 O O . TYR A 1 140 ? -12.558 0.248 16.575 1.00 94.81 140 TYR A O 1
ATOM 1097 N N . GLY A 1 141 ? -10.897 -0.205 15.137 1.00 93.31 141 GLY A N 1
ATOM 1098 C CA . GLY A 1 141 ? -10.669 -1.570 15.615 1.00 93.31 141 GLY A CA 1
ATOM 1099 C C . GLY A 1 141 ? -10.265 -1.635 17.088 1.00 93.31 141 GLY A C 1
ATOM 1100 O O . GLY A 1 141 ? -10.803 -2.456 17.827 1.00 93.31 141 GLY A O 1
ATOM 1101 N N . VAL A 1 142 ? -9.377 -0.739 17.531 1.00 95.56 142 VAL A N 1
ATOM 1102 C CA . VAL A 1 142 ? -8.943 -0.646 18.936 1.00 95.56 142 VAL A CA 1
ATOM 1103 C C . VAL A 1 142 ? -10.108 -0.289 19.858 1.00 95.56 142 VAL A C 1
ATOM 1105 O O . VAL A 1 142 ? -10.299 -0.951 20.876 1.00 95.56 142 VAL A O 1
ATOM 1108 N N . ILE A 1 143 ? -10.913 0.713 19.496 1.00 95.00 143 ILE A N 1
ATOM 1109 C CA . ILE A 1 143 ? -12.084 1.131 20.283 1.00 95.00 143 ILE A CA 1
ATOM 1110 C C . ILE A 1 143 ? -13.084 -0.021 20.413 1.00 95.00 143 ILE A C 1
ATOM 1112 O O . ILE A 1 143 ? -13.590 -0.296 21.500 1.00 95.00 143 ILE A O 1
ATOM 1116 N N . GLU A 1 144 ? -13.355 -0.730 19.319 1.00 92.75 144 GLU A N 1
ATOM 1117 C CA . GLU A 1 144 ? -14.315 -1.829 19.342 1.00 92.75 144 GLU A CA 1
ATOM 1118 C C . GLU A 1 144 ? -13.811 -3.042 20.126 1.00 92.75 144 GLU A C 1
ATOM 1120 O O . GLU A 1 144 ? -14.588 -3.661 20.853 1.00 92.75 144 GLU A O 1
ATOM 1125 N N . LEU A 1 145 ? -12.518 -3.361 20.034 1.00 92.69 145 LEU A N 1
ATOM 1126 C CA . LEU A 1 145 ? -11.892 -4.370 20.887 1.00 92.69 145 LEU A CA 1
ATOM 1127 C C . LEU A 1 145 ? -11.995 -3.992 22.364 1.00 92.69 145 LEU A C 1
ATOM 1129 O O . LEU A 1 145 ? -12.376 -4.829 23.180 1.00 92.69 145 LEU A O 1
ATOM 1133 N N . TRP A 1 146 ? -11.691 -2.738 22.699 1.00 94.25 146 TRP A N 1
ATOM 1134 C CA . TRP A 1 146 ? -11.778 -2.240 24.067 1.00 94.25 146 TRP A CA 1
ATOM 1135 C C . TRP A 1 146 ? -13.190 -2.407 24.631 1.00 94.25 146 TRP A C 1
ATOM 1137 O O . TRP A 1 146 ? -13.356 -2.987 25.701 1.00 94.25 146 TRP A O 1
ATOM 1147 N N . HIS A 1 147 ? -14.214 -2.006 23.872 1.00 92.25 147 HIS A N 1
ATOM 1148 C CA . HIS A 1 147 ? -15.611 -2.199 24.265 1.00 92.25 147 HIS A CA 1
ATOM 1149 C C . HIS A 1 147 ? -15.994 -3.673 24.443 1.00 92.25 147 HIS A C 1
ATOM 1151 O O . HIS A 1 147 ? -16.760 -4.003 25.345 1.00 92.25 147 HIS A O 1
ATOM 1157 N N . MET A 1 148 ? -15.486 -4.574 23.596 1.00 89.06 148 MET A N 1
ATOM 1158 C CA . MET A 1 148 ? -15.750 -6.010 23.744 1.00 89.06 148 MET A CA 1
ATOM 1159 C C . MET A 1 148 ? -15.117 -6.584 25.014 1.00 89.06 148 MET A C 1
ATOM 1161 O O . MET A 1 148 ? -15.716 -7.452 25.646 1.00 89.06 148 MET A O 1
ATOM 1165 N N . VAL A 1 149 ? -13.917 -6.127 25.378 1.00 91.62 149 VAL A N 1
ATOM 1166 C CA . VAL A 1 149 ? -13.217 -6.577 26.588 1.00 91.62 149 VAL A CA 1
ATOM 1167 C C . VAL A 1 149 ? -13.884 -6.009 27.841 1.00 91.62 149 VAL A C 1
ATOM 1169 O O . VAL A 1 149 ? -14.162 -6.772 28.763 1.00 91.62 149 VAL A O 1
ATOM 1172 N N . SER A 1 150 ? -14.226 -4.718 27.855 1.00 91.12 150 SER A N 1
ATOM 1173 C CA . SER A 1 150 ? -14.844 -4.079 29.024 1.00 91.12 150 SER A CA 1
ATOM 1174 C C . SER A 1 150 ? -16.222 -4.667 29.346 1.00 91.12 150 SER A C 1
ATOM 1176 O O . SER A 1 150 ? -16.506 -4.989 30.494 1.00 91.12 150 SER A O 1
ATOM 1178 N N . GLN A 1 151 ? -17.055 -4.921 28.330 1.00 87.69 151 GLN A N 1
ATOM 1179 C CA . GLN A 1 151 ? -18.374 -5.537 28.533 1.00 87.69 151 GLN A CA 1
ATOM 1180 C C . GLN A 1 151 ? -18.302 -6.992 29.009 1.00 87.69 151 GLN A C 1
ATOM 1182 O O . GLN A 1 151 ? -19.265 -7.495 29.587 1.00 87.69 151 GLN A O 1
ATOM 1187 N N . ARG A 1 152 ? -17.201 -7.705 28.736 1.00 86.75 152 ARG A N 1
ATOM 1188 C CA . ARG A 1 152 ? -17.001 -9.058 29.272 1.00 86.75 152 ARG A CA 1
ATOM 1189 C C . ARG A 1 152 ? -16.707 -9.015 30.765 1.00 86.75 152 ARG A C 1
ATOM 1191 O O . ARG A 1 152 ? -17.336 -9.769 31.494 1.00 86.75 152 ARG A O 1
ATOM 1198 N N . GLN A 1 153 ? -15.841 -8.102 31.204 1.00 83.19 153 GLN A N 1
ATOM 1199 C CA . GLN A 1 153 ? -15.507 -7.938 32.622 1.00 83.19 153 GLN A CA 1
ATOM 1200 C C . GLN A 1 153 ? -16.743 -7.581 33.457 1.00 83.19 153 GLN A C 1
ATOM 1202 O O . GLN A 1 153 ? -17.035 -8.266 34.429 1.00 83.19 153 GLN A O 1
ATOM 1207 N N . GLU A 1 154 ? -17.542 -6.607 33.011 1.00 83.19 154 GLU A N 1
ATOM 1208 C CA . GLU A 1 154 ? -18.786 -6.219 33.700 1.00 83.19 154 GLU A CA 1
ATOM 1209 C C . GLU A 1 154 ? -19.795 -7.380 33.800 1.00 83.19 154 GLU A C 1
ATOM 1211 O O . GLU A 1 154 ? -20.491 -7.534 34.803 1.00 83.19 154 GLU A O 1
ATOM 1216 N N . ARG A 1 155 ? -19.883 -8.225 32.762 1.00 81.69 155 ARG A N 1
ATOM 1217 C CA . ARG A 1 155 ? -20.755 -9.411 32.772 1.00 81.69 155 ARG A CA 1
ATOM 1218 C C . ARG A 1 155 ? -20.249 -10.499 33.712 1.00 81.69 155 ARG A C 1
ATOM 1220 O O . ARG A 1 155 ? -21.068 -11.155 34.345 1.00 81.69 155 ARG A O 1
ATOM 1227 N N . GLU A 1 156 ? -18.940 -10.717 33.769 1.00 83.38 156 GLU A N 1
ATOM 1228 C CA . GLU A 1 156 ? -18.322 -11.705 34.658 1.00 83.38 156 GLU A CA 1
ATOM 1229 C C . GLU A 1 156 ? -18.477 -11.297 36.130 1.00 83.38 156 GLU A C 1
ATOM 1231 O O . GLU A 1 156 ? -18.902 -12.121 36.936 1.00 83.38 156 GLU A O 1
ATOM 1236 N N . GLU A 1 157 ? -18.268 -10.018 36.461 1.00 79.56 157 GLU A N 1
ATOM 1237 C CA . GLU A 1 157 ? -18.503 -9.469 37.805 1.00 79.56 157 GLU A CA 1
ATOM 1238 C C . GLU A 1 157 ? -19.978 -9.566 38.225 1.00 79.56 157 GLU A C 1
ATOM 1240 O O . GLU A 1 157 ? -20.282 -9.953 39.353 1.00 79.56 157 GLU A O 1
ATOM 1245 N N . ALA A 1 158 ? -20.917 -9.291 37.312 1.00 78.75 158 ALA A N 1
ATOM 1246 C CA . ALA A 1 158 ? -22.349 -9.424 37.585 1.00 78.75 158 ALA A CA 1
ATOM 1247 C C . ALA A 1 158 ? -22.807 -10.883 37.796 1.00 78.75 158 ALA A C 1
ATOM 1249 O O . ALA A 1 158 ? -23.851 -11.118 38.407 1.00 78.75 158 ALA A O 1
ATOM 1250 N N . LEU A 1 159 ? -22.055 -11.863 37.279 1.00 79.06 159 LEU A N 1
ATOM 1251 C CA . LEU A 1 159 ? -22.350 -13.297 37.383 1.00 79.06 159 LEU A CA 1
ATOM 1252 C C . LEU A 1 159 ? -21.602 -13.994 38.529 1.00 79.06 159 LEU A C 1
ATOM 1254 O O . LEU A 1 159 ? -21.943 -15.136 38.841 1.00 79.06 159 LEU A O 1
ATOM 1258 N N . SER A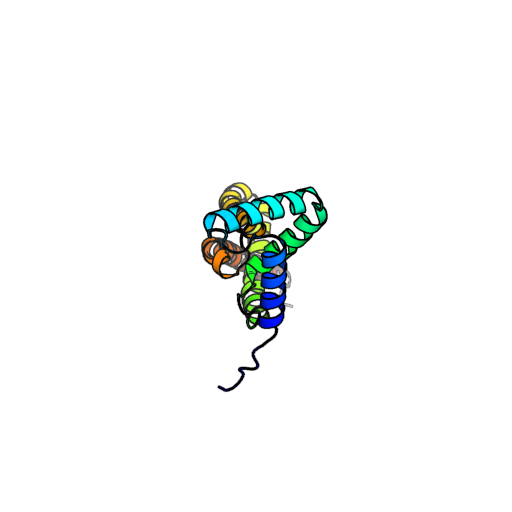 1 160 ? -20.629 -13.338 39.172 1.00 71.06 160 SER A N 1
ATOM 1259 C CA . SER A 1 160 ? -20.026 -13.795 40.427 1.00 71.06 160 SER A CA 1
ATOM 1260 C C . SER A 1 160 ? -20.697 -13.089 41.614 1.00 71.06 160 SER A C 1
ATOM 1262 O O . SER A 1 160 ? -20.205 -12.049 42.058 1.00 71.06 160 SER A O 1
ATOM 1264 N N . PRO A 1 161 ? -21.828 -13.593 42.151 1.00 65.00 161 PRO A N 1
ATOM 1265 C CA . PRO A 1 161 ? -22.346 -13.059 43.399 1.00 65.00 161 PRO A CA 1
ATOM 1266 C C . PRO A 1 161 ? -21.267 -13.255 44.465 1.00 65.00 161 PRO A C 1
ATOM 1268 O O . PRO A 1 161 ? -20.785 -14.368 44.673 1.00 65.00 161 PRO A O 1
ATOM 1271 N N . THR A 1 162 ? -20.858 -12.153 45.086 1.00 69.25 162 THR A N 1
ATOM 1272 C CA . THR A 1 162 ? -19.951 -12.119 46.234 1.00 69.25 162 THR A CA 1
ATOM 1273 C C . THR A 1 162 ? -20.403 -13.147 47.273 1.00 69.25 162 THR A C 1
ATOM 1275 O O . THR A 1 162 ? -21.501 -13.010 47.819 1.00 69.25 162 THR A O 1
ATOM 1278 N N . LEU A 1 163 ? -19.580 -14.177 47.489 1.00 55.06 163 LEU A N 1
ATOM 1279 C CA . LEU A 1 163 ? -19.662 -15.083 48.638 1.00 55.06 163 LEU A CA 1
ATOM 1280 C C . LEU A 1 163 ? -19.145 -14.387 49.898 1.00 55.06 163 LEU A C 1
ATOM 1282 O O . LEU A 1 163 ? -18.149 -13.636 49.777 1.00 55.06 163 LEU A O 1
#

Foldseek 3Di:
DDDPPDDPVVVVVVVVVVVLPVFDDPPDDPVRSVVSVVVVVVVVCVVCVVVLVVQLVVLLVLLQQPAPRNPCSVVSCVVRVLLQVLLVQLQVVCVVVVNVVVLVVLVCVQVVQSNVCSNPPRHPVSSVVSSVSSNVSSVNSVVVVVVVVVVVVVVVVVVDDDD

Radius of gyration: 23.74 Å; Cα contacts (8 Å, |Δi|>4): 116; chains: 1; bounding box: 64×25×78 Å

Solvent-accessible surface area (backbone atoms only — not comparable to full-atom values): 8912 Å² total; per-residue (Å²): 133,86,81,77,90,72,64,85,60,54,64,54,49,54,55,46,52,53,54,45,60,76,72,42,66,89,89,58,50,75,69,52,43,53,50,53,52,51,52,51,50,52,52,49,39,73,76,34,51,69,61,44,53,53,50,32,51,53,22,46,57,25,23,65,23,26,46,98,80,57,81,52,23,68,61,38,36,64,65,41,45,61,47,51,54,31,14,53,49,13,48,50,53,38,40,75,70,72,38,37,83,74,48,44,65,56,51,50,50,40,50,50,55,48,52,55,26,20,71,72,58,44,40,26,78,71,38,57,86,42,41,65,57,39,48,53,28,16,53,51,23,52,54,53,50,49,54,56,53,53,56,46,52,58,52,52,58,73,69,51,76,85,127

pLDDT: mean 85.33, std 13.1, range [34.78, 96.88]

Mean predicted aligned error: 8.75 Å

Sequence (163 aa):
MPELEGTGGDEKYVAYEKKVAEIVPPGASEMEESRILAREGIRRIVAHPLGYVRLAMVKAVRFWYGSDSGRYELFLALMQFPILAMGLLGAGIAIARGRGNRTLPFLLVIVYFWTIHAIALAFARYSVPSMPLVIMLAVYGVIELWHMVSQRQEREEALSPTL

Secondary s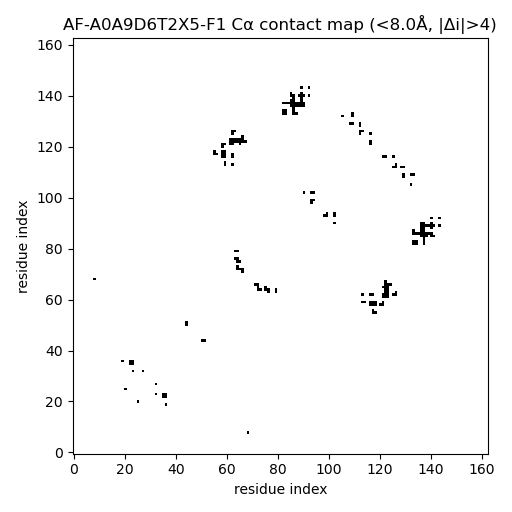tructure (DSSP, 8-state):
-------TTHHHHHHHHHHHHHHSPTT--HHHHHHHHHHHHHHHHHH-HHHHHHHHHHHHHHHHH--TTSTTHHHHHHHHHHHHHHHHHHHHHHHHTT-HHHHHHHHHHHHHHHHHHHHS---GGGGTTTHHHHHHHHHHHHHHHHHHHHHHHHHHHHHS---

Nearest PDB structures (foldseek):
  4dxw-assembly1_D  TM=2.081E-01  e=1.256E+00  alpha proteobacterium HIMB114